Protein AF-A0A8J2T1X7-F1 (afdb_monomer)

Nearest PDB structures (foldseek):
  2jrf-assembly1_A  TM=5.340E-01  e=2.979E-03  Homo sapiens
  2rn7-assembly1_A  TM=2.759E-01  e=2.836E+00  Shigella flexneri

InterPro domains:
  IPR008907 Tubulin polymerization-promoting protein [PF05517] (2-90)
  IPR011992 EF-hand domain p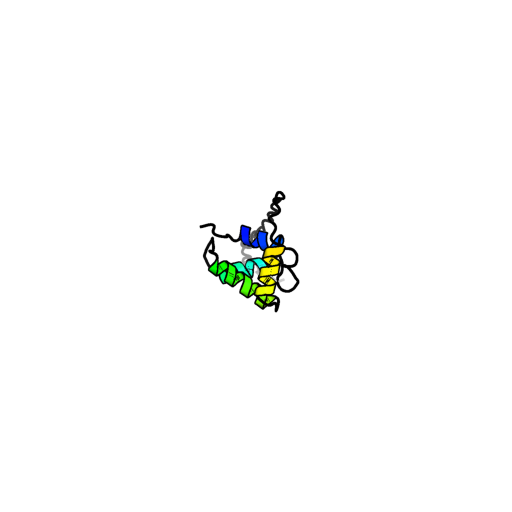air [SSF47473] (3-81)

Solvent-accessible surface area (backbone atoms only — not comparable to full-atom values): 7326 Å² total; per-residue (Å²): 132,91,61,45,34,66,69,56,52,50,46,48,50,74,55,18,68,84,65,56,46,94,72,41,31,86,78,58,40,52,56,51,47,47,49,70,61,45,59,89,51,75,56,39,50,68,73,50,53,52,52,42,49,46,52,51,15,62,64,70,73,47,56,57,69,61,50,51,50,47,43,69,77,32,55,60,88,71,91,64,89,80,78,84,82,84,81,79,82,76,80,77,78,76,78,80,78,71,82,70,80,81,78,64,79,81,74,76,74,86,79,84,132

pLDDT: mean 79.9, std 18.02, range [39.19, 96.88]

Structure (mmCIF, N/CA/C/O backbone):
data_AF-A0A8J2T1X7-F1
#
_entry.id   AF-A0A8J2T1X7-F1
#
loop_
_atom_site.group_PDB
_atom_site.id
_atom_site.type_symbol
_atom_site.label_atom_id
_atom_site.label_alt_id
_atom_site.label_comp_id
_atom_site.label_asym_id
_atom_site.label_entity_id
_atom_site.label_seq_id
_atom_site.pdbx_PDB_ins_code
_atom_site.Cartn_x
_atom_site.Cartn_y
_atom_site.Cartn_z
_atom_site.occupancy
_atom_site.B_iso_or_equiv
_atom_site.auth_seq_id
_atom_site.auth_comp_id
_atom_site.auth_asym_id
_atom_site.auth_atom_id
_atom_site.pdbx_PDB_model_num
ATOM 1 N N . MET A 1 1 ? 2.549 -1.692 -22.377 1.00 50.78 1 MET A N 1
ATOM 2 C CA . MET A 1 1 ? 1.658 -1.996 -21.237 1.00 50.78 1 MET A CA 1
ATOM 3 C C . MET A 1 1 ? 2.033 -1.037 -20.123 1.00 50.78 1 MET A C 1
ATOM 5 O O . MET A 1 1 ? 3.210 -0.716 -20.014 1.00 50.78 1 MET A O 1
ATOM 9 N N . ALA A 1 2 ? 1.059 -0.456 -19.423 1.00 66.44 2 ALA A N 1
ATOM 10 C CA . ALA A 1 2 ? 1.344 0.500 -18.357 1.00 66.44 2 ALA A CA 1
ATOM 11 C C . ALA A 1 2 ? 1.628 -0.279 -17.068 1.00 66.44 2 ALA A C 1
ATOM 13 O O . ALA A 1 2 ? 0.707 -0.851 -16.490 1.00 66.44 2 ALA A O 1
ATOM 14 N N . ASP A 1 3 ? 2.891 -0.322 -16.651 1.00 86.75 3 ASP A N 1
ATOM 15 C CA . ASP A 1 3 ? 3.288 -1.018 -15.429 1.00 86.75 3 ASP A CA 1
ATOM 16 C C . ASP A 1 3 ? 3.269 -0.054 -14.235 1.00 86.75 3 ASP A C 1
ATOM 18 O O . ASP A 1 3 ? 3.659 1.113 -14.338 1.00 86.75 3 ASP A O 1
ATOM 22 N N . MET A 1 4 ? 2.819 -0.542 -13.080 1.00 90.94 4 MET A N 1
ATOM 23 C CA . MET A 1 4 ? 2.750 0.231 -11.840 1.00 90.94 4 MET A CA 1
ATOM 24 C C . MET A 1 4 ? 4.078 0.136 -11.082 1.00 90.94 4 MET A C 1
ATOM 26 O O . MET A 1 4 ? 4.630 -0.948 -10.946 1.00 90.94 4 MET A O 1
ATOM 30 N N . ASN A 1 5 ? 4.591 1.246 -10.549 1.00 94.38 5 ASN A N 1
ATOM 31 C CA . ASN A 1 5 ? 5.751 1.259 -9.647 1.00 94.38 5 ASN A CA 1
ATOM 32 C C . ASN A 1 5 ? 5.323 1.581 -8.201 1.00 94.38 5 ASN A C 1
ATOM 34 O O . ASN A 1 5 ? 4.171 1.951 -7.957 1.00 94.38 5 ASN A O 1
ATOM 38 N N . ASN A 1 6 ? 6.260 1.494 -7.247 1.00 94.12 6 ASN A N 1
ATOM 39 C CA . ASN A 1 6 ? 5.953 1.755 -5.835 1.00 94.12 6 ASN A CA 1
ATOM 40 C C . ASN A 1 6 ? 5.390 3.172 -5.611 1.00 94.12 6 ASN A C 1
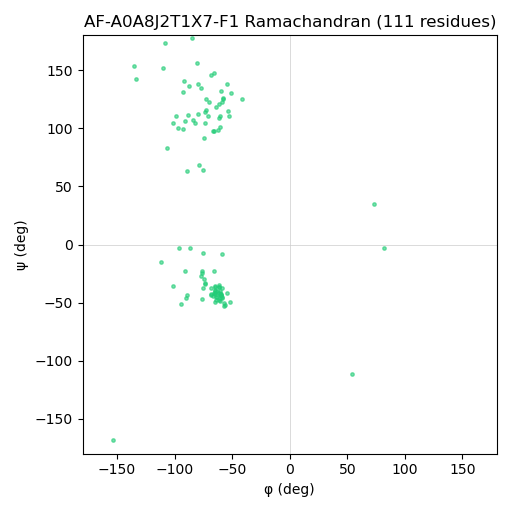ATOM 42 O O . ASN A 1 6 ? 4.469 3.374 -4.827 1.00 94.12 6 ASN A O 1
ATOM 46 N N . THR A 1 7 ? 5.886 4.179 -6.334 1.00 91.81 7 THR A N 1
ATOM 47 C CA . THR A 1 7 ? 5.418 5.558 -6.131 1.00 91.81 7 THR A CA 1
ATOM 48 C C . THR A 1 7 ? 3.973 5.748 -6.586 1.00 91.81 7 THR A C 1
ATOM 50 O O . THR A 1 7 ? 3.212 6.440 -5.909 1.00 91.81 7 THR A O 1
ATOM 53 N N . ILE A 1 8 ? 3.571 5.102 -7.683 1.00 91.44 8 ILE A N 1
ATOM 54 C CA . ILE A 1 8 ? 2.189 5.090 -8.171 1.00 91.44 8 ILE A CA 1
ATOM 55 C C . ILE A 1 8 ? 1.293 4.303 -7.211 1.00 91.44 8 ILE A C 1
ATOM 57 O O . ILE A 1 8 ? 0.222 4.797 -6.867 1.00 91.44 8 ILE A O 1
ATOM 61 N N . TRP A 1 9 ? 1.738 3.139 -6.726 1.00 93.62 9 TRP A N 1
ATOM 62 C CA . TRP A 1 9 ? 1.017 2.359 -5.713 1.00 93.62 9 TRP A CA 1
ATOM 63 C C . TRP A 1 9 ? 0.770 3.173 -4.438 1.00 93.62 9 TRP A C 1
ATOM 65 O O . TRP A 1 9 ? -0.369 3.356 -4.011 1.00 93.62 9 TRP A O 1
ATOM 75 N N . ALA A 1 10 ? 1.826 3.750 -3.866 1.00 93.38 10 ALA A N 1
ATOM 76 C CA . ALA A 1 10 ? 1.71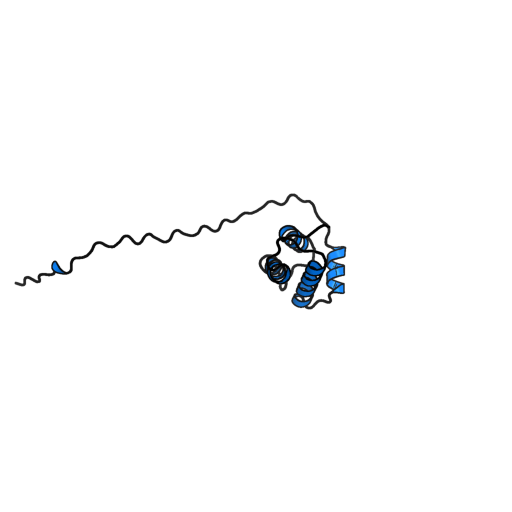7 4.546 -2.654 1.00 93.38 10 ALA A CA 1
ATOM 77 C C . ALA A 1 10 ? 0.818 5.772 -2.852 1.00 93.38 10 ALA A C 1
ATOM 79 O O . ALA A 1 10 ? 0.067 6.149 -1.950 1.00 93.38 10 ALA A O 1
ATOM 80 N N . LYS A 1 11 ? 0.864 6.391 -4.036 1.00 90.00 11 LYS A N 1
ATOM 81 C CA . LYS A 1 11 ? -0.029 7.495 -4.387 1.00 90.00 11 LYS A CA 1
ATOM 82 C C . LYS A 1 11 ? -1.485 7.034 -4.456 1.00 90.00 11 LYS A C 1
ATOM 84 O O . LYS A 1 11 ? -2.323 7.653 -3.806 1.00 90.00 11 LYS A O 1
ATOM 89 N N . LEU A 1 12 ? -1.768 5.940 -5.167 1.00 91.94 12 LEU A N 1
ATOM 90 C CA . LEU A 1 12 ? -3.100 5.338 -5.254 1.00 91.94 12 LEU A CA 1
ATOM 91 C C . LEU A 1 12 ? -3.672 5.103 -3.854 1.00 91.94 12 LEU A C 1
ATOM 93 O O . LEU A 1 12 ? -4.778 5.554 -3.563 1.00 91.94 12 LEU A O 1
ATOM 97 N N . CYS A 1 13 ? -2.904 4.476 -2.962 1.00 93.38 13 CYS A N 1
ATOM 98 C CA . CYS A 1 13 ? -3.386 4.179 -1.619 1.00 93.38 13 CYS A CA 1
ATOM 99 C C . CYS A 1 13 ? -3.668 5.432 -0.784 1.00 93.38 13 CYS A C 1
ATOM 101 O O . CYS A 1 13 ? -4.649 5.474 -0.049 1.00 93.38 13 CYS A O 1
ATOM 103 N N . ARG A 1 14 ? -2.824 6.463 -0.902 1.00 91.12 14 ARG A N 1
ATOM 104 C CA . ARG A 1 14 ? -2.973 7.719 -0.149 1.00 91.12 14 ARG A CA 1
ATOM 105 C C . ARG A 1 14 ? -4.105 8.601 -0.666 1.00 91.12 14 ARG A C 1
ATOM 107 O O . ARG A 1 14 ? -4.651 9.374 0.117 1.00 91.12 14 ARG A O 1
ATOM 114 N N . GLU A 1 15 ? -4.416 8.532 -1.957 1.00 89.31 15 GLU A N 1
ATOM 115 C CA . GLU A 1 15 ? -5.469 9.341 -2.584 1.00 89.31 15 GLU A CA 1
ATOM 116 C C . GLU A 1 15 ? -6.839 8.655 -2.574 1.00 89.31 15 GLU A C 1
ATOM 118 O O . GLU A 1 15 ? -7.862 9.341 -2.607 1.00 89.31 15 GLU A O 1
ATOM 123 N N . THR A 1 16 ? -6.879 7.323 -2.474 1.00 90.62 16 THR A N 1
ATOM 124 C CA . THR A 1 16 ? -8.134 6.568 -2.391 1.00 90.62 16 THR A CA 1
ATOM 125 C C . THR A 1 16 ? -8.759 6.745 -1.009 1.00 90.62 16 THR A C 1
ATOM 127 O O . THR A 1 16 ? -8.317 6.172 -0.009 1.00 90.62 16 THR A O 1
ATOM 130 N N . LYS A 1 17 ? -9.817 7.557 -0.944 1.00 88.38 17 LYS A N 1
ATOM 131 C CA . LYS A 1 17 ? -10.568 7.801 0.293 1.00 88.38 17 LYS A CA 1
ATOM 132 C C . LYS A 1 17 ? -11.138 6.486 0.841 1.00 88.38 17 LYS A C 1
ATOM 134 O O . LYS A 1 17 ? -11.759 5.731 0.106 1.00 88.38 17 LYS A O 1
ATOM 139 N N . GLY A 1 18 ? -10.954 6.241 2.139 1.00 87.69 18 GLY A N 1
ATOM 140 C CA . GLY A 1 18 ? -11.472 5.049 2.826 1.00 87.69 18 GLY A CA 1
ATOM 141 C C . GLY A 1 18 ? -10.618 3.787 2.664 1.00 87.69 18 GLY A C 1
ATOM 142 O O . GLY A 1 18 ? -10.924 2.768 3.284 1.00 87.69 18 GLY A O 1
ATOM 143 N N . LEU A 1 19 ? -9.534 3.842 1.879 1.00 91.12 19 LEU A N 1
ATOM 144 C CA . LEU A 1 19 ? -8.637 2.698 1.739 1.00 91.12 19 LEU A CA 1
ATOM 145 C C . LEU A 1 19 ? -7.734 2.525 2.968 1.00 91.12 19 LEU A C 1
ATOM 147 O O . LEU A 1 19 ? -7.623 1.414 3.480 1.00 91.12 19 LEU A O 1
ATOM 151 N N . LEU A 1 20 ? -7.123 3.611 3.448 1.00 92.88 20 LEU A N 1
ATOM 152 C CA . LEU A 1 20 ? -6.272 3.600 4.641 1.00 92.88 20 LEU A CA 1
ATOM 153 C C . LEU A 1 20 ? -7.110 3.612 5.924 1.00 92.88 20 LEU A C 1
ATOM 155 O O . LEU A 1 20 ? -8.084 4.361 6.021 1.00 92.88 20 LEU A O 1
ATOM 159 N N . ASP A 1 21 ? -6.701 2.806 6.898 1.00 91.25 21 ASP A N 1
ATOM 160 C CA . ASP A 1 21 ? -7.274 2.719 8.246 1.00 91.25 21 ASP A CA 1
ATOM 161 C C . ASP A 1 21 ? -6.210 2.229 9.251 1.00 91.25 21 ASP A C 1
ATOM 163 O O . ASP A 1 21 ? -5.019 2.174 8.932 1.00 91.25 21 ASP A O 1
ATOM 167 N N . ASP A 1 22 ? -6.629 1.870 10.465 1.00 90.94 22 ASP A N 1
ATOM 168 C CA . ASP A 1 22 ? -5.730 1.383 11.519 1.00 90.94 22 ASP A CA 1
ATOM 169 C C . ASP A 1 22 ? -5.067 0.036 11.180 1.00 90.94 22 ASP A C 1
ATOM 171 O O . ASP A 1 22 ? -4.007 -0.285 11.719 1.00 90.94 22 ASP A O 1
ATOM 175 N N . LYS A 1 23 ? -5.666 -0.762 10.283 1.00 91.25 23 LYS A N 1
ATOM 176 C CA . LYS A 1 23 ? -5.123 -2.055 9.843 1.00 91.25 23 LYS A CA 1
ATOM 177 C C . LYS A 1 23 ? -4.200 -1.875 8.639 1.00 91.25 23 LYS A C 1
ATOM 179 O O . LYS A 1 23 ? -3.122 -2.459 8.604 1.00 91.25 23 LYS A O 1
ATOM 184 N N . PHE A 1 24 ? -4.600 -1.053 7.670 1.00 94.06 24 PHE A N 1
ATOM 185 C CA . PHE A 1 24 ? -3.830 -0.688 6.485 1.00 94.06 24 PHE A CA 1
ATOM 186 C C . PHE A 1 24 ? -3.312 0.749 6.603 1.00 94.06 24 PHE A C 1
ATOM 188 O O . PHE A 1 24 ? -3.908 1.704 6.098 1.00 94.06 24 PHE A O 1
ATOM 195 N N . THR A 1 25 ? -2.182 0.892 7.295 1.00 92.19 25 THR A N 1
ATOM 196 C CA . THR A 1 25 ? -1.624 2.197 7.664 1.00 92.19 25 THR A CA 1
ATOM 197 C C . THR A 1 25 ? -0.854 2.868 6.524 1.00 92.19 25 THR A C 1
ATOM 199 O O . THR A 1 25 ? -0.326 2.226 5.612 1.00 92.19 25 THR A O 1
ATOM 202 N N . ARG A 1 26 ? -0.756 4.202 6.601 1.00 88.81 26 ARG A N 1
ATOM 203 C CA . ARG A 1 26 ? -0.099 5.050 5.593 1.00 88.81 26 ARG A CA 1
ATOM 204 C C . ARG A 1 26 ? 1.407 4.818 5.466 1.00 88.81 26 ARG A C 1
ATOM 206 O O . ARG A 1 26 ? 1.938 4.957 4.363 1.00 88.81 26 ARG A O 1
ATOM 213 N N . ASP A 1 27 ? 2.068 4.531 6.582 1.00 84.19 27 ASP A N 1
ATOM 214 C CA . ASP A 1 27 ? 3.529 4.563 6.664 1.00 84.19 27 ASP A CA 1
ATOM 215 C C . ASP A 1 27 ? 4.137 3.180 6.428 1.00 84.19 27 ASP A C 1
ATOM 217 O O . ASP A 1 27 ? 4.993 3.035 5.565 1.00 84.19 27 ASP A O 1
ATOM 221 N N . SER A 1 28 ? 3.671 2.149 7.138 1.00 88.56 28 SER A N 1
ATOM 222 C CA . SER A 1 28 ? 4.221 0.792 7.020 1.00 88.56 28 SER A CA 1
ATOM 223 C C . SER A 1 28 ? 3.367 -0.139 6.162 1.00 88.56 28 SER A C 1
ATOM 225 O O . SER A 1 28 ? 3.916 -0.963 5.431 1.00 88.56 28 SER A O 1
ATOM 227 N N . GLY A 1 29 ? 2.037 -0.007 6.206 1.00 91.81 29 GLY A N 1
ATOM 228 C CA . GLY A 1 29 ? 1.123 -0.905 5.496 1.00 91.81 29 GLY A CA 1
ATOM 229 C C . GLY A 1 29 ? 1.340 -0.898 3.983 1.00 91.81 29 GLY A C 1
ATOM 230 O O . GLY A 1 29 ? 1.489 -1.956 3.370 1.00 91.81 29 GLY A O 1
ATOM 231 N N . ILE A 1 30 ? 1.422 0.295 3.387 1.00 95.19 30 ILE A N 1
ATOM 232 C CA . ILE A 1 30 ? 1.627 0.475 1.940 1.00 95.19 30 ILE A CA 1
ATOM 233 C C . ILE A 1 30 ? 2.912 -0.224 1.465 1.00 95.19 30 ILE A C 1
ATOM 235 O O . ILE A 1 30 ? 2.870 -0.995 0.500 1.00 95.19 30 ILE A O 1
ATOM 239 N N . ASP A 1 31 ? 4.033 0.024 2.150 1.00 94.12 31 ASP A N 1
ATOM 240 C CA . ASP A 1 31 ? 5.349 -0.500 1.769 1.00 94.12 31 ASP A CA 1
ATOM 241 C C . ASP A 1 31 ? 5.485 -2.003 2.057 1.00 94.12 31 ASP A C 1
ATOM 243 O O . ASP A 1 31 ? 6.135 -2.722 1.292 1.00 94.12 31 ASP A O 1
ATOM 247 N N . MET A 1 32 ? 4.839 -2.518 3.112 1.00 95.94 32 MET A N 1
ATOM 248 C CA . MET A 1 32 ? 4.808 -3.957 3.403 1.00 95.94 32 MET A CA 1
ATOM 249 C C . MET A 1 32 ? 4.105 -4.749 2.301 1.00 95.94 32 MET A C 1
ATOM 251 O O . MET A 1 32 ? 4.626 -5.780 1.869 1.00 95.94 32 MET A O 1
ATOM 255 N N . ILE A 1 33 ? 2.949 -4.271 1.826 1.00 96.62 33 ILE A N 1
ATOM 256 C CA . ILE A 1 33 ? 2.206 -4.922 0.738 1.00 96.62 33 ILE A CA 1
ATOM 257 C C . ILE A 1 33 ? 3.025 -4.887 -0.555 1.00 96.62 33 ILE A C 1
ATOM 259 O O . ILE A 1 33 ? 3.183 -5.921 -1.207 1.00 96.62 33 ILE A O 1
ATOM 263 N N . TRP A 1 34 ? 3.627 -3.737 -0.886 1.00 96.25 34 TRP A N 1
ATOM 264 C CA . TRP A 1 34 ? 4.526 -3.633 -2.039 1.00 96.25 34 TRP A CA 1
ATOM 265 C C . TRP A 1 34 ? 5.671 -4.645 -1.953 1.00 96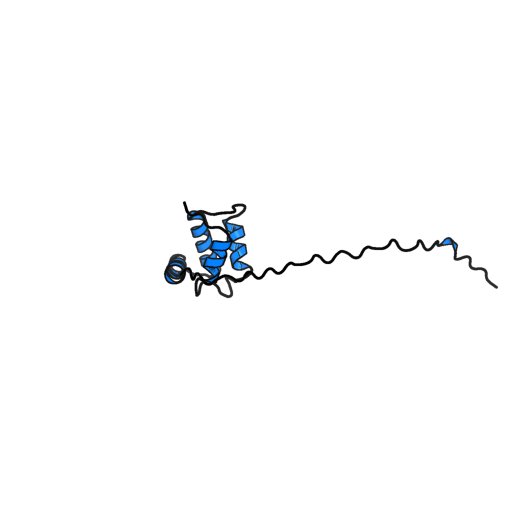.25 34 TRP A C 1
ATOM 267 O O . TRP A 1 34 ? 5.873 -5.434 -2.872 1.00 96.25 34 TRP A O 1
ATOM 277 N N . THR A 1 35 ? 6.388 -4.670 -0.831 1.00 95.38 35 THR A N 1
ATOM 278 C CA . THR A 1 35 ? 7.555 -5.543 -0.636 1.00 95.38 35 THR A CA 1
ATOM 279 C C . THR A 1 35 ? 7.184 -7.023 -0.751 1.00 95.38 35 THR A C 1
ATOM 281 O O . THR A 1 35 ? 7.915 -7.800 -1.366 1.00 95.38 35 THR A O 1
ATOM 284 N N . ARG A 1 36 ? 6.025 -7.421 -0.212 1.00 95.12 36 ARG A N 1
ATOM 285 C CA . ARG A 1 36 ? 5.544 -8.809 -0.260 1.00 95.12 36 ARG A CA 1
ATOM 286 C C . ARG A 1 36 ? 5.168 -9.248 -1.677 1.00 95.12 36 ARG A C 1
ATOM 288 O O . ARG A 1 36 ? 5.518 -10.357 -2.081 1.00 95.12 36 ARG A O 1
ATOM 295 N N . CYS A 1 37 ? 4.482 -8.390 -2.431 1.00 95.75 37 CYS A N 1
ATOM 296 C CA . CYS A 1 37 ? 3.929 -8.744 -3.740 1.00 95.75 37 CYS A CA 1
ATOM 297 C C . CYS A 1 37 ? 4.902 -8.478 -4.897 1.00 95.75 37 CYS A C 1
ATOM 299 O O . CYS A 1 37 ? 5.092 -9.342 -5.753 1.00 95.75 37 CYS A O 1
ATOM 301 N N . ALA A 1 38 ? 5.547 -7.309 -4.920 1.00 94.56 38 ALA A N 1
ATOM 302 C CA . ALA A 1 38 ? 6.489 -6.926 -5.972 1.00 94.56 38 ALA A CA 1
ATOM 303 C C . ALA A 1 38 ? 7.851 -7.622 -5.820 1.00 94.56 38 ALA A C 1
ATOM 305 O O . ALA A 1 38 ? 8.564 -7.793 -6.811 1.00 94.56 38 ALA A O 1
ATOM 306 N N . LYS A 1 39 ? 8.201 -8.067 -4.604 1.00 92.62 39 LYS A N 1
ATOM 307 C CA . LYS A 1 39 ? 9.488 -8.698 -4.278 1.00 92.62 39 LYS A CA 1
ATOM 308 C C . LYS A 1 39 ? 10.656 -7.798 -4.711 1.00 92.62 39 LYS A C 1
ATOM 310 O O . LYS A 1 39 ? 10.856 -6.732 -4.143 1.00 92.62 39 LYS A O 1
ATOM 315 N N . THR A 1 40 ? 11.419 -8.211 -5.721 1.00 92.50 40 THR A N 1
ATOM 316 C CA . THR A 1 40 ? 12.569 -7.476 -6.269 1.00 92.50 40 THR A CA 1
ATOM 317 C C . THR A 1 40 ? 12.222 -6.628 -7.497 1.00 92.50 40 THR A C 1
ATOM 319 O O . THR A 1 40 ? 13.086 -5.917 -8.016 1.00 92.50 40 THR A O 1
ATOM 322 N N . ASN A 1 41 ? 10.976 -6.683 -7.980 1.00 92.06 41 ASN A N 1
ATOM 323 C CA . ASN A 1 41 ? 10.562 -5.980 -9.186 1.00 92.06 41 ASN A CA 1
ATOM 324 C C . ASN A 1 41 ? 10.354 -4.484 -8.918 1.00 92.06 41 ASN A C 1
ATOM 326 O O . ASN A 1 41 ? 9.712 -4.080 -7.949 1.00 92.06 41 ASN A O 1
ATOM 330 N N . LYS A 1 42 ? 10.875 -3.647 -9.822 1.00 93.12 42 LYS A N 1
ATOM 331 C CA . LYS A 1 42 ? 10.690 -2.184 -9.776 1.00 93.12 42 LYS A CA 1
ATOM 332 C C . LYS A 1 42 ? 9.308 -1.751 -10.263 1.00 93.12 42 LYS A C 1
ATOM 334 O O . LYS A 1 42 ? 8.818 -0.695 -9.860 1.00 93.12 42 LYS A O 1
ATOM 339 N N . THR A 1 43 ? 8.712 -2.553 -11.137 1.00 95.25 43 THR A N 1
ATOM 340 C CA . THR A 1 43 ? 7.384 -2.348 -11.703 1.00 95.25 43 THR A CA 1
ATOM 341 C C . THR A 1 43 ? 6.605 -3.657 -11.690 1.00 95.25 43 THR A C 1
ATOM 343 O O . THR A 1 43 ? 7.191 -4.740 -11.695 1.00 95.25 43 THR A O 1
ATOM 346 N N . VAL A 1 44 ? 5.282 -3.559 -11.642 1.00 93.81 44 VAL A N 1
ATOM 347 C CA . VAL A 1 44 ? 4.377 -4.700 -11.573 1.00 93.81 44 VAL A CA 1
ATOM 348 C C . VAL A 1 44 ? 3.238 -4.545 -12.575 1.00 93.81 44 VAL A C 1
ATOM 350 O O . VAL A 1 44 ? 2.735 -3.442 -12.801 1.00 93.81 44 VAL A O 1
ATOM 353 N N . GLY A 1 45 ? 2.840 -5.663 -13.178 1.00 94.56 45 GLY A N 1
ATOM 354 C CA . GLY A 1 45 ? 1.662 -5.741 -14.038 1.00 94.56 45 GLY A CA 1
ATOM 355 C C . GLY A 1 45 ? 0.375 -5.965 -13.242 1.00 94.56 45 GLY A C 1
ATOM 356 O O . GLY A 1 45 ? 0.394 -6.171 -12.025 1.00 94.56 45 GLY A O 1
ATOM 357 N N . PHE A 1 46 ? -0.751 -5.995 -13.956 1.00 92.25 46 PHE A N 1
ATOM 358 C CA . PHE A 1 46 ? -2.082 -6.143 -13.361 1.00 92.25 46 PHE A CA 1
ATOM 359 C C . PHE A 1 46 ? -2.257 -7.370 -12.439 1.00 92.25 46 PHE A C 1
ATOM 361 O O . PHE A 1 46 ? -2.799 -7.186 -11.355 1.00 92.25 46 PHE A O 1
ATOM 368 N N . PRO A 1 47 ? -1.750 -8.582 -12.756 1.00 94.19 47 PRO A N 1
ATOM 369 C CA . PRO A 1 47 ? -1.944 -9.742 -11.874 1.00 94.19 47 PRO A CA 1
ATOM 370 C C . PRO A 1 47 ? -1.333 -9.564 -10.477 1.00 94.19 47 PRO A C 1
ATOM 372 O O . PRO A 1 47 ? -1.877 -10.022 -9.477 1.00 94.19 47 PRO A O 1
ATOM 375 N N . VAL A 1 48 ? -0.193 -8.873 -10.393 1.00 95.62 48 VAL A N 1
ATOM 376 C CA . VAL A 1 48 ? 0.454 -8.583 -9.107 1.00 95.62 48 VAL A CA 1
ATOM 377 C C . VAL A 1 48 ? -0.296 -7.474 -8.376 1.00 95.62 48 VAL A C 1
ATOM 379 O O . VAL A 1 48 ? -0.460 -7.558 -7.165 1.00 95.62 48 VAL A O 1
ATOM 382 N N . PHE A 1 49 ? -0.799 -6.472 -9.100 1.00 94.44 49 PHE A N 1
ATOM 383 C CA . PHE A 1 49 ? -1.668 -5.446 -8.525 1.00 94.44 49 PHE A CA 1
ATOM 384 C C . PHE A 1 49 ? -2.955 -6.045 -7.928 1.00 94.44 49 PHE A C 1
ATOM 386 O O . PHE A 1 49 ? -3.321 -5.708 -6.805 1.00 94.44 49 PHE A O 1
ATOM 393 N N . GLU A 1 50 ? -3.597 -6.989 -8.616 1.00 95.12 50 GLU A N 1
ATOM 394 C CA . GLU A 1 50 ? -4.762 -7.711 -8.092 1.00 95.12 50 GLU A CA 1
ATOM 395 C C . GLU A 1 50 ? -4.412 -8.491 -6.812 1.00 95.12 50 GLU A C 1
ATOM 397 O O . GLU A 1 50 ? -5.137 -8.431 -5.818 1.00 95.12 50 GLU A O 1
ATOM 402 N N . ALA A 1 51 ? -3.255 -9.163 -6.783 1.00 96.25 51 ALA A N 1
ATOM 403 C CA . ALA A 1 51 ? -2.771 -9.840 -5.579 1.00 96.25 51 ALA A CA 1
ATOM 404 C C . ALA A 1 51 ? -2.543 -8.866 -4.408 1.00 96.25 51 ALA A C 1
ATOM 406 O O . ALA A 1 51 ? -2.845 -9.197 -3.262 1.00 96.25 51 ALA A O 1
ATOM 407 N N . MET A 1 52 ? -2.071 -7.648 -4.684 1.00 96.44 52 MET A N 1
ATOM 408 C CA . MET A 1 52 ? -1.928 -6.605 -3.665 1.00 96.44 52 MET A CA 1
ATOM 409 C C . MET A 1 52 ? -3.285 -6.178 -3.095 1.00 96.44 52 MET A C 1
ATOM 411 O O . MET A 1 52 ? -3.404 -6.028 -1.880 1.00 96.44 52 MET A O 1
ATOM 415 N N . LEU A 1 53 ? -4.320 -6.032 -3.931 1.00 96.31 53 LEU A N 1
ATOM 416 C CA . LEU A 1 53 ? -5.679 -5.744 -3.455 1.00 96.31 53 LEU A CA 1
ATOM 417 C C . LEU A 1 53 ? -6.229 -6.884 -2.591 1.00 96.31 53 LEU A C 1
ATOM 419 O O . LEU A 1 53 ? -6.806 -6.620 -1.540 1.00 96.31 53 LEU A O 1
ATOM 423 N N . ARG A 1 54 ? -5.983 -8.144 -2.964 1.00 96.88 54 ARG A N 1
ATOM 424 C CA . ARG A 1 54 ? -6.367 -9.311 -2.149 1.00 96.88 54 ARG A CA 1
ATOM 425 C C . ARG A 1 54 ? -5.712 -9.304 -0.769 1.00 96.88 54 ARG A C 1
ATOM 427 O O . ARG A 1 54 ? -6.387 -9.566 0.222 1.00 96.88 54 ARG A O 1
ATOM 434 N N . GLU A 1 55 ? -4.428 -8.963 -0.685 1.00 96.25 55 GLU A N 1
ATOM 435 C CA . GLU A 1 55 ? -3.725 -8.834 0.599 1.00 96.25 55 GLU A CA 1
ATOM 436 C C . GLU A 1 55 ? -4.297 -7.688 1.449 1.00 96.25 55 GLU A C 1
ATOM 438 O O . GLU A 1 55 ? -4.482 -7.850 2.654 1.00 96.25 55 GLU A O 1
ATOM 443 N N . VAL A 1 56 ? -4.642 -6.550 0.836 1.00 95.88 56 VAL A N 1
ATOM 444 C CA . VAL A 1 56 ? -5.298 -5.432 1.539 1.00 95.88 56 VAL A CA 1
ATOM 445 C C . VAL A 1 56 ? -6.696 -5.827 2.027 1.00 95.88 56 VAL A C 1
ATOM 447 O O . VAL A 1 56 ? -7.059 -5.510 3.161 1.00 95.88 56 VAL A O 1
ATOM 450 N N . ALA A 1 57 ? -7.471 -6.548 1.215 1.00 95.56 57 ALA A N 1
ATOM 451 C CA . ALA A 1 57 ? -8.796 -7.045 1.581 1.00 95.56 57 ALA A CA 1
ATOM 452 C C . ALA A 1 57 ? -8.707 -8.001 2.780 1.00 95.56 57 ALA A C 1
ATOM 454 O O . ALA A 1 57 ? -9.402 -7.812 3.782 1.00 95.56 57 ALA A O 1
ATOM 455 N N . ALA A 1 58 ? -7.768 -8.952 2.727 1.00 95.25 58 ALA A N 1
ATOM 456 C CA . ALA A 1 58 ? -7.489 -9.883 3.816 1.00 95.25 58 ALA A CA 1
ATOM 457 C C . ALA A 1 58 ? -7.060 -9.158 5.102 1.00 95.25 58 ALA A C 1
ATOM 459 O O . ALA A 1 58 ? -7.559 -9.474 6.181 1.00 95.25 58 ALA A O 1
ATOM 460 N N . LEU A 1 59 ? -6.193 -8.145 4.994 1.00 93.69 59 LEU A N 1
ATOM 461 C CA . LEU A 1 59 ? -5.743 -7.335 6.129 1.00 93.69 59 LEU A CA 1
ATOM 462 C C . LEU A 1 59 ? -6.907 -6.579 6.787 1.00 93.69 59 LEU A C 1
ATOM 464 O O . LEU A 1 59 ? -7.001 -6.513 8.013 1.00 93.69 59 LEU A O 1
ATOM 468 N N . LYS A 1 60 ? -7.813 -6.020 5.979 1.00 93.00 60 LYS A N 1
ATOM 469 C CA . LYS A 1 60 ? -8.977 -5.268 6.465 1.00 93.00 60 LYS A CA 1
ATOM 470 C C . LYS A 1 60 ? -10.083 -6.186 6.997 1.00 93.00 60 LYS A C 1
ATOM 472 O O . LYS A 1 60 ? -10.839 -5.766 7.879 1.00 93.00 60 LYS A O 1
ATOM 477 N N . GLY A 1 61 ? -10.136 -7.436 6.536 1.00 93.44 61 GLY A N 1
ATOM 478 C CA . GLY A 1 61 ? -11.262 -8.346 6.757 1.00 93.44 61 GLY A CA 1
ATOM 479 C C . GLY A 1 61 ? -12.473 -7.962 5.905 1.00 93.44 61 GLY A C 1
ATOM 480 O O . GLY A 1 61 ? -13.604 -8.043 6.373 1.00 93.44 61 GLY A O 1
ATOM 481 N N . MET A 1 62 ? -12.218 -7.466 4.694 1.00 93.44 62 MET A N 1
ATOM 482 C CA . MET A 1 62 ? 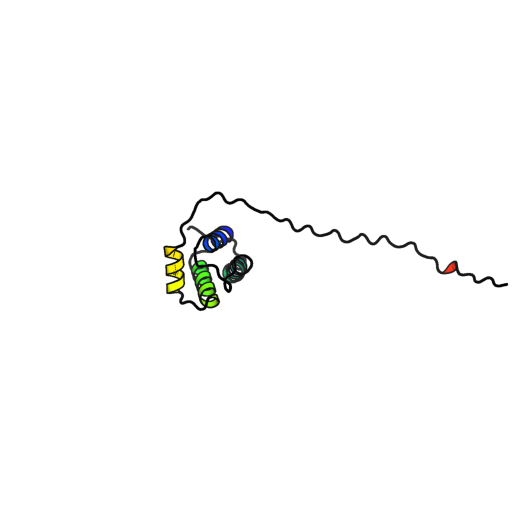-13.220 -7.022 3.725 1.00 93.44 62 MET A CA 1
ATOM 483 C C . MET A 1 62 ? -13.250 -7.990 2.543 1.00 93.44 62 MET A C 1
ATOM 485 O O . MET A 1 62 ? -12.234 -8.606 2.220 1.00 93.44 62 MET A O 1
ATOM 489 N N . ASP A 1 63 ? -14.401 -8.110 1.889 1.00 95.56 63 ASP A N 1
ATOM 490 C CA . ASP A 1 63 ? -14.493 -8.865 0.646 1.00 95.56 63 ASP A CA 1
ATOM 491 C C . ASP A 1 63 ? -13.732 -8.167 -0.500 1.00 95.56 63 ASP A C 1
ATOM 493 O O . ASP A 1 63 ? -13.676 -6.934 -0.573 1.00 95.56 63 ASP A O 1
ATOM 497 N N . LEU A 1 64 ? -13.143 -8.953 -1.407 1.00 94.06 64 LEU A N 1
ATOM 498 C CA . LEU A 1 64 ? -12.355 -8.412 -2.518 1.00 94.06 64 LEU A CA 1
ATOM 499 C C . LEU A 1 64 ? -13.204 -7.510 -3.419 1.00 94.06 64 LEU A C 1
ATOM 501 O O . LEU A 1 64 ? -12.757 -6.420 -3.770 1.00 94.06 64 LEU A O 1
ATOM 505 N N . PHE A 1 65 ? -14.435 -7.916 -3.737 1.00 94.44 65 PHE A N 1
ATOM 506 C CA . PHE A 1 65 ? -15.313 -7.152 -4.624 1.00 94.44 65 PHE A CA 1
ATOM 507 C C . PHE A 1 65 ? -15.691 -5.797 -4.012 1.00 94.44 65 PHE A C 1
ATOM 509 O O . PHE A 1 65 ? -15.759 -4.780 -4.708 1.00 94.44 65 PHE A O 1
ATOM 516 N N . GLN A 1 66 ? -15.885 -5.754 -2.691 1.00 93.44 66 GLN A N 1
ATOM 517 C CA . GLN A 1 66 ? -16.128 -4.506 -1.964 1.00 93.44 66 GLN A CA 1
ATOM 518 C C . GLN A 1 66 ? -14.916 -3.571 -2.028 1.00 93.44 66 GLN A C 1
ATOM 520 O O . GLN A 1 66 ? -15.075 -2.370 -2.254 1.00 93.44 66 GLN A O 1
ATOM 525 N N . LEU A 1 67 ? -13.706 -4.114 -1.865 1.00 93.69 67 LEU A N 1
ATOM 526 C CA . LEU A 1 67 ? -12.477 -3.330 -1.949 1.00 93.69 67 LEU A CA 1
ATOM 527 C C . LEU A 1 67 ? -12.239 -2.797 -3.367 1.00 93.69 67 LEU A C 1
ATOM 529 O O . LEU A 1 67 ? -11.892 -1.629 -3.532 1.00 93.69 67 LEU A O 1
ATOM 533 N N . GLU A 1 68 ? -12.438 -3.627 -4.388 1.00 94.19 68 GLU A N 1
ATOM 534 C CA . GLU A 1 68 ? -12.309 -3.231 -5.792 1.00 94.19 68 GLU A CA 1
ATOM 535 C C . GLU A 1 68 ? -13.297 -2.122 -6.146 1.00 94.19 68 GLU A C 1
ATOM 537 O O . GLU A 1 68 ? -12.895 -1.109 -6.716 1.00 94.19 68 GLU A O 1
ATOM 542 N N . SER A 1 69 ? -14.559 -2.261 -5.730 1.00 93.12 69 SER A N 1
ATOM 543 C CA . SER A 1 69 ? -15.584 -1.228 -5.913 1.00 93.12 69 SER A CA 1
ATOM 544 C C . SER A 1 69 ? -15.172 0.085 -5.243 1.00 93.12 69 SER A C 1
ATOM 546 O O . SER A 1 69 ? -15.203 1.143 -5.873 1.00 93.12 69 SER A O 1
ATOM 548 N N . LEU A 1 70 ? -14.672 0.020 -4.002 1.00 91.88 70 LEU A N 1
ATOM 549 C CA . LEU A 1 70 ? -14.161 1.186 -3.281 1.00 91.88 70 LEU A CA 1
ATOM 550 C C . LEU A 1 70 ? -13.020 1.865 -4.043 1.00 91.88 70 LEU A C 1
ATOM 552 O O . LEU A 1 70 ? -13.016 3.093 -4.168 1.00 91.88 70 LEU A O 1
ATOM 556 N N . VAL A 1 71 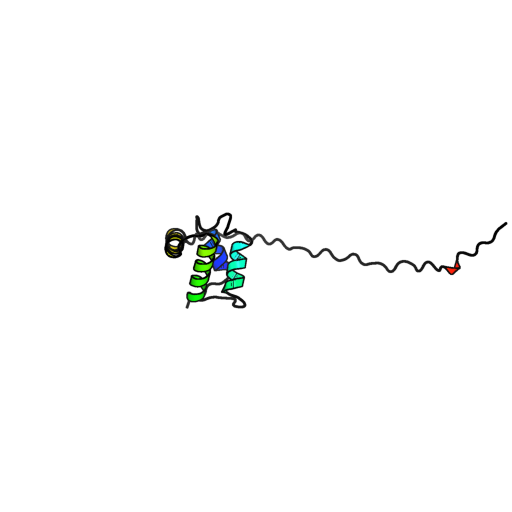? -12.059 1.090 -4.552 1.00 91.50 71 VAL A N 1
ATOM 557 C CA . VAL A 1 71 ? -10.934 1.617 -5.331 1.00 91.50 71 VAL A CA 1
ATOM 558 C C . VAL A 1 71 ? -11.439 2.253 -6.623 1.00 91.50 71 VAL A C 1
ATOM 560 O O . VAL A 1 71 ? -11.077 3.390 -6.900 1.00 91.50 71 VAL A O 1
ATOM 563 N N . VAL A 1 72 ? -12.313 1.594 -7.382 1.00 91.06 72 VAL A N 1
ATOM 564 C CA . VAL A 1 72 ? -12.855 2.121 -8.646 1.00 91.06 72 VAL A CA 1
ATOM 565 C C . VAL A 1 72 ? -13.622 3.432 -8.437 1.00 91.06 72 VAL A C 1
ATOM 567 O O . VAL A 1 72 ? -13.456 4.377 -9.208 1.00 91.06 72 VAL A O 1
ATOM 570 N N . GLU A 1 73 ? -14.419 3.535 -7.374 1.00 88.31 73 GLU A N 1
ATOM 571 C CA . GLU A 1 73 ? -15.216 4.731 -7.080 1.00 88.31 73 GLU A CA 1
ATOM 572 C C . GLU A 1 73 ? -14.373 5.914 -6.571 1.00 88.31 73 GLU A C 1
ATOM 574 O O . GLU A 1 73 ? -1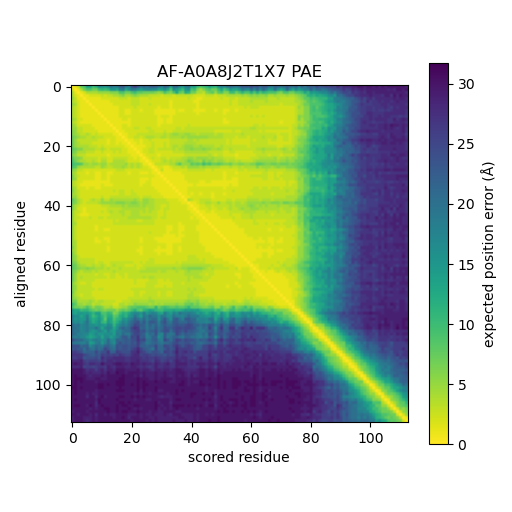4.682 7.083 -6.849 1.00 88.31 73 GLU A O 1
ATOM 579 N N . ASN A 1 74 ? -13.309 5.625 -5.813 1.00 86.81 74 ASN A N 1
ATOM 580 C CA . ASN A 1 74 ? -12.580 6.631 -5.036 1.00 86.81 74 ASN A CA 1
ATOM 581 C C . ASN A 1 74 ? -11.162 6.925 -5.541 1.00 86.81 74 ASN A C 1
ATOM 583 O O . ASN A 1 74 ? -10.611 7.965 -5.171 1.00 86.81 74 ASN A O 1
ATOM 587 N N . ALA A 1 75 ? -10.579 6.089 -6.403 1.00 80.00 75 ALA A N 1
ATOM 588 C CA . ALA A 1 75 ? -9.272 6.311 -7.021 1.00 80.00 75 ALA A CA 1
ATOM 589 C C . ALA A 1 75 ? -9.357 7.363 -8.139 1.00 80.00 75 ALA A C 1
ATOM 591 O O . ALA A 1 75 ? -9.132 7.103 -9.320 1.00 80.00 75 ALA A O 1
ATOM 592 N N . LYS A 1 76 ? -9.692 8.598 -7.768 1.00 71.50 76 LYS A N 1
ATOM 593 C CA . LYS A 1 76 ? -9.621 9.748 -8.669 1.00 71.50 76 LYS A CA 1
ATOM 594 C C . LYS A 1 76 ? -8.218 10.325 -8.568 1.00 71.50 76 LYS A C 1
ATOM 596 O O . LYS A 1 76 ? -7.876 10.890 -7.532 1.00 71.50 76 LYS A O 1
ATOM 601 N N . VAL A 1 77 ? -7.424 10.205 -9.634 1.00 63.12 77 VAL A N 1
ATOM 602 C CA . VAL A 1 77 ? -6.091 10.821 -9.715 1.00 63.12 77 VAL A CA 1
ATOM 603 C C . VAL A 1 77 ? -6.255 12.332 -9.579 1.00 63.12 77 VAL A C 1
ATOM 605 O O . VAL A 1 77 ? -6.636 13.020 -10.526 1.00 63.12 77 VAL A O 1
ATOM 608 N N . LYS A 1 78 ? -5.986 12.871 -8.388 1.00 60.28 78 LYS A N 1
ATOM 609 C CA . LYS A 1 78 ? -5.966 14.317 -8.179 1.00 60.28 78 LYS A CA 1
ATOM 610 C C . LYS A 1 78 ? -4.543 14.780 -8.424 1.00 60.28 78 LYS A C 1
ATOM 612 O O . LYS A 1 78 ? -3.637 14.544 -7.632 1.00 60.28 78 LYS A O 1
ATOM 617 N N . GLN A 1 79 ? -4.316 15.442 -9.553 1.00 53.72 79 GLN A N 1
ATOM 618 C CA . GLN A 1 79 ? -3.016 16.023 -9.871 1.00 53.72 79 GLN A CA 1
ATOM 619 C C . GLN A 1 79 ? -2.840 17.349 -9.110 1.00 53.72 79 GLN A C 1
ATOM 621 O O . GLN A 1 79 ? -2.869 18.431 -9.679 1.00 53.72 79 GLN A O 1
ATOM 626 N N . SER A 1 80 ? -2.707 17.267 -7.786 1.00 55.38 80 SER A N 1
ATOM 627 C CA . SER A 1 80 ? -2.235 18.374 -6.951 1.00 55.38 80 SER A CA 1
ATOM 628 C C . SER A 1 80 ? -0.721 18.221 -6.797 1.00 55.38 80 SER A C 1
ATOM 630 O O . SER A 1 80 ? -0.245 17.114 -6.552 1.00 55.38 80 SER A O 1
ATOM 632 N N . GLY A 1 81 ? 0.060 19.280 -7.022 1.00 49.78 81 GLY A N 1
ATOM 633 C CA . GLY A 1 81 ? 1.524 19.208 -6.986 1.00 49.78 81 GLY A CA 1
ATOM 634 C C . GLY A 1 81 ? 2.043 18.612 -5.671 1.00 49.78 81 GLY A C 1
ATOM 635 O O . GLY A 1 81 ? 1.875 19.199 -4.605 1.00 49.78 81 GLY A O 1
ATOM 636 N N . THR A 1 82 ? 2.678 17.440 -5.736 1.00 55.22 82 THR A N 1
ATOM 637 C CA . THR A 1 82 ? 3.217 16.747 -4.557 1.00 55.22 82 THR A CA 1
ATOM 638 C C . THR A 1 82 ? 4.460 17.480 -4.049 1.00 55.22 82 THR A C 1
ATOM 640 O O . THR A 1 82 ? 5.475 17.522 -4.743 1.00 55.22 82 THR A O 1
ATOM 643 N N . LYS A 1 83 ? 4.428 18.037 -2.830 1.00 55.53 83 LYS A N 1
ATOM 644 C CA . LYS A 1 83 ? 5.650 18.499 -2.152 1.00 55.53 83 LYS A CA 1
ATOM 645 C C . LYS A 1 83 ? 6.353 17.292 -1.532 1.00 55.53 83 LYS A C 1
ATOM 647 O O . LYS A 1 83 ? 5.823 16.679 -0.611 1.00 55.53 83 LYS A O 1
ATOM 652 N N . ALA A 1 84 ? 7.527 16.933 -2.044 1.00 49.28 84 ALA A N 1
ATOM 653 C CA . ALA A 1 84 ? 8.349 15.887 -1.447 1.00 49.28 84 ALA A CA 1
ATOM 654 C C . ALA A 1 84 ? 8.934 16.382 -0.114 1.00 49.28 84 ALA A C 1
ATOM 656 O O . ALA A 1 84 ? 9.629 17.396 -0.084 1.00 49.28 84 ALA A O 1
ATOM 657 N N . GLN A 1 85 ? 8.673 15.669 0.982 1.00 55.06 85 GLN A N 1
ATOM 658 C CA . GLN A 1 85 ? 9.416 15.835 2.231 1.00 55.06 85 GLN A CA 1
ATOM 659 C C . GLN A 1 85 ? 10.474 14.734 2.299 1.00 55.06 85 GLN A C 1
ATOM 661 O O . GLN A 1 85 ? 10.150 13.555 2.399 1.00 55.06 85 GLN A O 1
ATOM 666 N N . ASN A 1 86 ? 11.741 15.125 2.174 1.00 59.09 86 ASN A N 1
ATOM 667 C CA . ASN A 1 86 ? 12.886 14.229 2.275 1.00 59.09 86 ASN A CA 1
ATOM 668 C C . ASN A 1 86 ? 13.510 14.397 3.664 1.00 59.09 86 ASN A C 1
ATOM 670 O O . ASN A 1 86 ? 14.173 15.402 3.917 1.00 59.09 86 ASN A O 1
ATOM 674 N N . VAL A 1 87 ? 13.285 13.439 4.563 1.00 66.31 87 VAL A N 1
ATOM 675 C CA . VAL A 1 87 ? 13.948 13.413 5.870 1.00 66.31 87 VAL A CA 1
ATOM 676 C C . VAL A 1 87 ? 15.148 12.479 5.747 1.00 66.31 87 VAL A C 1
ATOM 678 O O . VAL A 1 87 ? 15.004 11.260 5.739 1.00 66.31 87 VAL A O 1
ATOM 681 N N . LYS A 1 88 ? 16.347 13.048 5.586 1.00 61.34 88 LYS A N 1
ATOM 682 C CA . LYS A 1 88 ? 17.592 12.273 5.631 1.00 61.34 88 LYS A CA 1
ATOM 683 C C . LYS A 1 88 ? 17.870 11.902 7.085 1.00 61.34 88 LYS A C 1
ATOM 685 O O . LYS A 1 88 ? 18.154 12.784 7.893 1.00 61.34 88 LYS A O 1
ATOM 690 N N . PHE A 1 89 ? 17.821 10.616 7.413 1.00 68.56 89 PHE A N 1
ATOM 691 C CA . PHE A 1 89 ? 18.387 10.126 8.666 1.00 68.56 89 PHE A CA 1
ATOM 692 C C . PHE A 1 89 ? 19.914 10.211 8.555 1.00 68.56 89 PHE A C 1
ATOM 694 O O . PHE A 1 89 ? 20.519 9.519 7.740 1.00 68.56 89 PHE A O 1
ATOM 701 N N . TYR A 1 90 ? 20.533 11.114 9.317 1.00 68.75 90 TYR A N 1
ATOM 702 C CA . TYR A 1 90 ? 21.985 11.140 9.463 1.00 68.75 90 TYR A CA 1
ATOM 703 C C . TYR A 1 90 ? 22.406 9.958 10.338 1.00 68.75 90 TYR A C 1
ATOM 705 O O . TYR A 1 90 ? 21.935 9.829 11.468 1.00 68.75 90 TYR A O 1
ATOM 713 N N . GLU A 1 91 ? 23.315 9.118 9.842 1.00 66.19 91 GLU A N 1
ATOM 714 C CA . GLU A 1 91 ? 24.086 8.243 10.720 1.00 66.19 91 GLU A CA 1
ATOM 715 C C . GLU A 1 91 ? 24.951 9.134 11.611 1.00 66.19 91 GLU A C 1
ATOM 717 O O . GLU A 1 91 ? 25.775 9.913 11.125 1.00 66.19 91 GLU A O 1
ATOM 722 N N . VAL A 1 92 ? 24.739 9.057 12.923 1.00 67.25 92 VAL A N 1
ATOM 723 C CA . VAL A 1 92 ? 25.615 9.718 13.888 1.00 67.25 92 VAL A CA 1
ATOM 724 C C . VAL A 1 92 ? 27.006 9.098 13.710 1.00 67.25 92 VAL A C 1
ATOM 726 O O . VAL A 1 92 ? 27.130 7.876 13.848 1.00 67.25 92 VAL A O 1
ATOM 729 N N . PRO A 1 93 ? 28.058 9.871 13.383 1.00 60.75 93 PRO A N 1
ATOM 730 C CA . PRO A 1 93 ? 29.398 9.314 13.280 1.00 60.75 93 PRO A CA 1
ATOM 731 C C . PRO A 1 93 ? 29.758 8.668 14.618 1.00 60.75 93 PRO A C 1
ATOM 733 O O . PRO A 1 93 ? 29.673 9.322 15.660 1.00 60.75 93 PRO A O 1
ATOM 736 N N . LYS A 1 94 ? 30.144 7.385 14.607 1.00 59.88 94 LYS A N 1
ATOM 737 C CA . LYS A 1 94 ? 30.647 6.708 15.810 1.00 59.88 94 LYS A CA 1
ATOM 738 C C . LYS A 1 94 ? 31.755 7.578 16.425 1.00 59.88 94 LYS A C 1
ATOM 740 O O . LYS A 1 94 ? 32.650 7.994 15.680 1.00 59.88 94 LYS A O 1
ATOM 745 N N . PRO A 1 95 ? 31.724 7.872 17.739 1.00 54.91 95 PRO A N 1
ATOM 746 C CA . PRO A 1 95 ? 32.783 8.648 18.365 1.00 54.91 95 PRO A CA 1
ATOM 747 C C . PRO A 1 95 ? 34.108 7.923 18.135 1.00 54.91 95 PRO A C 1
ATOM 749 O O . PRO A 1 95 ? 34.232 6.730 18.418 1.00 54.91 95 PRO A O 1
ATOM 752 N N . LYS A 1 96 ? 35.090 8.632 17.569 1.00 56.44 96 LYS A N 1
ATOM 753 C CA . LYS A 1 96 ? 36.451 8.115 17.436 1.00 56.44 96 LYS A CA 1
ATOM 754 C C . LYS A 1 96 ? 36.956 7.850 18.849 1.00 56.44 96 LYS A C 1
ATOM 756 O O . LYS A 1 96 ? 37.165 8.787 19.611 1.00 56.44 96 LYS A O 1
ATOM 761 N N . THR A 1 97 ? 37.122 6.582 19.203 1.00 55.22 97 THR A N 1
ATOM 762 C CA . THR A 1 97 ? 37.839 6.191 20.412 1.00 55.22 97 THR A CA 1
ATOM 763 C C . THR A 1 97 ? 39.291 6.600 20.197 1.00 55.22 97 THR A C 1
ATOM 765 O O . THR A 1 97 ? 40.037 5.930 19.483 1.00 55.22 97 THR A O 1
ATOM 768 N N . THR A 1 98 ? 39.685 7.755 20.726 1.00 50.53 98 THR A N 1
ATOM 769 C CA . THR A 1 98 ? 41.097 8.111 20.838 1.00 50.53 98 THR A CA 1
ATOM 770 C C . THR A 1 98 ? 41.734 7.017 21.686 1.00 50.53 98 THR A C 1
ATOM 772 O O . THR A 1 98 ? 41.238 6.735 22.778 1.00 50.53 98 THR A O 1
ATOM 775 N N . LYS A 1 99 ? 42.759 6.3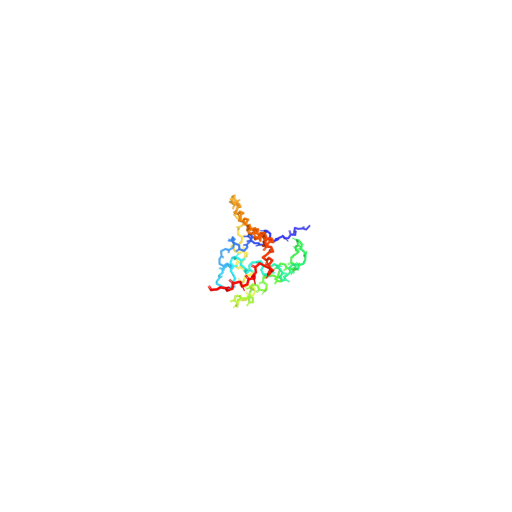32 21.161 1.00 48.34 99 LYS A N 1
ATOM 776 C CA . LYS A 1 99 ? 43.559 5.391 21.951 1.00 48.34 99 LYS A CA 1
ATOM 777 C C . LYS A 1 99 ? 44.029 6.161 23.179 1.00 48.34 99 LYS A C 1
ATOM 779 O O . LYS A 1 99 ? 44.780 7.118 23.027 1.00 48.34 99 LYS A O 1
ATOM 784 N N . GLY A 1 100 ? 43.489 5.796 24.339 1.00 46.88 100 GLY A N 1
ATOM 785 C CA . GLY A 1 100 ? 43.895 6.366 25.608 1.00 46.88 100 GLY A CA 1
ATOM 786 C C . GLY A 1 100 ? 45.397 6.210 25.753 1.00 46.88 100 GLY A C 1
ATOM 787 O O . GLY A 1 100 ? 45.951 5.170 25.381 1.00 46.88 100 GLY A O 1
ATOM 788 N N . ASP A 1 101 ? 46.017 7.272 26.248 1.00 50.69 101 ASP A N 1
ATOM 789 C CA . ASP A 1 101 ? 47.383 7.267 26.730 1.00 50.69 101 ASP A CA 1
ATOM 790 C C . ASP A 1 101 ? 47.625 5.988 27.529 1.00 50.69 101 ASP A C 1
ATOM 792 O O . ASP A 1 101 ? 46.871 5.626 28.439 1.00 50.69 101 ASP A O 1
ATOM 796 N N . GLN A 1 102 ? 48.658 5.265 27.120 1.00 50.56 102 GLN A N 1
ATOM 797 C CA . GLN A 1 102 ? 49.159 4.109 27.828 1.00 50.56 102 GLN A CA 1
ATOM 798 C C . GLN A 1 102 ? 49.637 4.613 29.193 1.00 50.56 102 GLN A C 1
ATOM 800 O O . GLN A 1 102 ? 50.711 5.194 29.312 1.00 50.56 102 GLN A O 1
ATOM 805 N N . ILE A 1 103 ? 48.806 4.461 30.224 1.00 54.88 103 ILE A N 1
ATOM 806 C CA . ILE A 1 103 ? 49.263 4.604 31.602 1.00 54.88 103 ILE A CA 1
ATOM 807 C C . ILE A 1 103 ? 50.242 3.459 31.859 1.00 54.88 103 ILE A C 1
ATOM 809 O O . ILE A 1 103 ? 49.845 2.320 32.102 1.00 54.88 103 ILE A O 1
ATOM 813 N N . ASP A 1 104 ? 51.536 3.749 31.737 1.00 51.44 104 ASP A N 1
ATOM 814 C CA . ASP A 1 104 ? 52.588 2.814 32.105 1.00 51.44 104 ASP A CA 1
ATOM 815 C C . ASP A 1 104 ? 52.470 2.506 33.602 1.00 51.44 104 ASP A C 1
ATOM 817 O O . ASP A 1 104 ? 52.780 3.321 34.479 1.00 51.44 104 ASP A O 1
ATOM 821 N N . LEU A 1 105 ? 52.041 1.275 33.885 1.00 53.03 105 LEU A N 1
ATOM 822 C CA . LEU A 1 105 ? 51.908 0.693 35.223 1.00 53.03 105 LEU A CA 1
ATOM 823 C C . LEU A 1 105 ? 53.250 0.670 35.995 1.00 53.03 105 LEU A C 1
ATOM 825 O O . LEU A 1 105 ? 53.276 0.404 37.193 1.00 53.03 105 LEU A O 1
ATOM 829 N N . ALA A 1 106 ? 54.3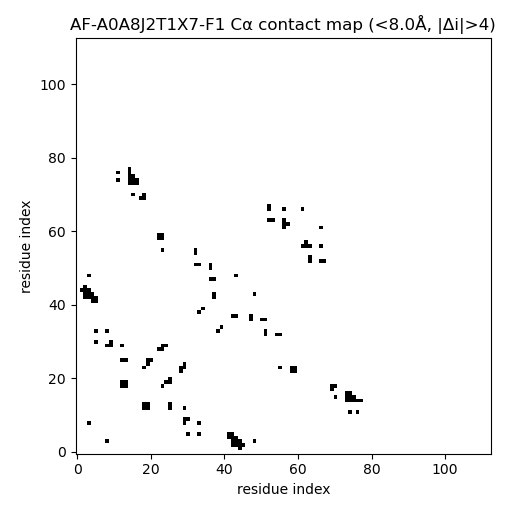63 0.997 35.328 1.00 57.44 106 ALA A N 1
ATOM 830 C CA . ALA A 1 106 ? 55.709 1.092 35.889 1.00 57.44 106 ALA A CA 1
ATOM 831 C C . ALA A 1 106 ? 55.968 2.353 36.743 1.00 57.44 106 ALA A C 1
ATOM 833 O O . ALA A 1 106 ? 57.014 2.437 37.381 1.00 57.44 106 ALA A O 1
ATOM 834 N N . SER A 1 107 ? 55.046 3.322 36.796 1.00 52.38 107 SER A N 1
ATOM 835 C CA . SER A 1 107 ? 55.224 4.541 37.609 1.00 52.38 107 SER A CA 1
ATOM 836 C C . SER A 1 107 ? 54.765 4.413 39.071 1.00 52.38 107 SER A C 1
ATOM 838 O O . SER A 1 107 ? 54.978 5.329 39.864 1.00 52.38 107 SER A O 1
ATOM 840 N N . MET A 1 108 ? 54.206 3.268 39.483 1.00 57.38 108 MET A N 1
ATOM 841 C CA . MET A 1 108 ? 53.873 3.001 40.888 1.00 57.38 108 MET A CA 1
ATOM 842 C C . MET A 1 108 ? 55.044 2.357 41.647 1.00 57.38 108 MET A C 1
ATOM 844 O O . MET A 1 108 ? 54.937 1.240 42.151 1.00 57.38 108 MET A O 1
ATOM 848 N N . THR A 1 109 ? 56.171 3.059 41.776 1.00 58.16 109 THR A N 1
ATOM 849 C CA . THR A 1 109 ? 57.147 2.726 42.826 1.00 58.16 109 THR A CA 1
ATOM 850 C C . THR A 1 109 ? 56.703 3.371 44.132 1.00 58.16 109 THR A C 1
ATOM 852 O O . THR A 1 109 ? 56.822 4.579 44.324 1.00 58.16 109 THR A O 1
ATOM 855 N N . ASN A 1 110 ? 56.173 2.546 45.029 1.00 58.22 110 ASN A N 1
ATOM 856 C CA . ASN A 1 110 ? 55.826 2.919 46.392 1.00 58.22 110 ASN A CA 1
ATOM 857 C C . ASN A 1 110 ? 57.123 3.050 47.215 1.00 58.22 110 ASN A C 1
ATOM 859 O O . ASN A 1 110 ? 57.635 2.062 47.736 1.00 58.22 110 ASN A O 1
ATOM 863 N N . THR A 1 111 ? 57.703 4.248 47.294 1.00 50.16 111 THR A N 1
ATOM 864 C CA . THR A 1 111 ? 58.784 4.540 48.248 1.00 50.16 111 THR A CA 1
ATOM 865 C C . THR A 1 111 ? 58.180 5.100 49.521 1.00 50.16 111 THR A C 1
ATOM 867 O O . THR A 1 111 ? 57.832 6.277 49.596 1.00 50.16 111 THR A O 1
ATOM 870 N N . GLY A 1 112 ? 58.043 4.225 50.513 1.00 47.50 112 GLY A N 1
ATOM 871 C CA . GLY A 1 112 ? 57.703 4.614 51.870 1.00 47.50 112 GLY A CA 1
ATOM 872 C C . GLY A 1 112 ? 58.804 5.437 52.537 1.00 47.50 112 GLY A C 1
ATOM 873 O O . GLY A 1 112 ? 59.995 5.201 52.316 1.00 47.50 112 GLY A O 1
ATOM 874 N N . ARG A 1 113 ? 58.377 6.351 53.407 1.00 39.19 113 ARG A N 1
ATOM 875 C CA . ARG A 1 113 ? 58.891 6.503 54.769 1.00 39.19 113 ARG A CA 1
ATOM 876 C C . ARG A 1 113 ? 57.860 7.222 55.626 1.00 39.19 113 ARG A C 1
ATOM 878 O O . ARG A 1 113 ? 57.245 8.172 55.099 1.00 39.19 113 ARG A O 1
#

Sequence (113 aa):
MADMNNTIWAKLCRETKGLLDDKFTRDSGIDMIWTRCAKTNKTVGFPVFEAMLREVAALKGMDLFQLESLVVENAKVKQSGTKAQNVKFYEVPKPKTTKGDQIDLASMTNTGR

Organism: NCBI:txid35677

Radius of gyration: 27.11 Å; Cα contacts (8 Å, |Δi|>4): 80; chains: 1; bounding box: 75×29×76 Å

Foldseek 3Di:
DDWDFLVNQLLLQVQQPPLDDPQQHSPPNSVVLCCVQCPPPRTHDDVSVLVSLVVSCVSVVHDSVVSVVSSVVGRDPDPDPDDDDDDDDDDDPDPPPDPPDPPPPVPPPDDDD

Secondary structure (DSSP, 8-state):
---EEHHHHHHHHHHSTTT--SSS-TTTHHHHHHHHHHTT-SEE-HHHHHHHHHHHHHHHT--HHHHHHHHHHH---------------PPPPPP---------GGG------

Mean predicted aligned error: 13.54 Å